Protein A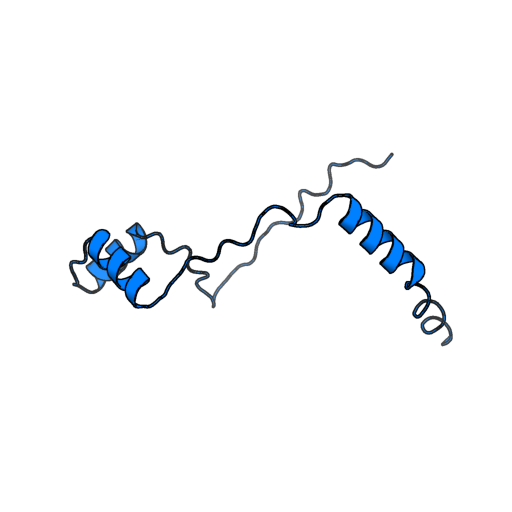F-A0ABD0PF64-F1 (afdb_monomer)

Structure (mmCIF, N/CA/C/O backbone):
data_AF-A0ABD0PF64-F1
#
_entry.id   AF-A0ABD0PF64-F1
#
loop_
_atom_site.group_PDB
_atom_site.id
_atom_site.type_symbol
_atom_site.label_atom_id
_atom_site.label_alt_id
_atom_site.label_comp_id
_atom_site.label_asym_id
_atom_site.label_entity_id
_atom_site.label_seq_id
_atom_site.pdbx_PDB_ins_code
_atom_site.Cartn_x
_atom_site.Cartn_y
_atom_site.Cartn_z
_atom_site.occupancy
_atom_site.B_iso_or_equiv
_atom_site.auth_seq_id
_atom_site.auth_comp_id
_atom_site.auth_asym_id
_atom_site.auth_atom_id
_atom_site.pdbx_PDB_model_num
ATOM 1 N N . TRP A 1 1 ? 2.708 23.216 -30.938 1.00 44.56 1 TRP A N 1
ATOM 2 C CA . TRP A 1 1 ? 2.699 23.580 -29.511 1.00 44.56 1 TRP A CA 1
ATOM 3 C C . TRP A 1 1 ? 1.239 23.727 -29.122 1.00 44.56 1 TRP A C 1
ATOM 5 O O . TRP A 1 1 ? 0.649 24.759 -29.398 1.00 44.56 1 TRP A O 1
ATOM 15 N N . GLY A 1 2 ? 0.631 22.633 -28.660 1.00 42.56 2 GLY A N 1
ATOM 16 C CA . GLY A 1 2 ? -0.763 22.593 -28.207 1.00 42.56 2 GLY A CA 1
ATOM 17 C C . GLY A 1 2 ? -0.796 22.672 -26.684 1.00 42.56 2 GLY A C 1
ATOM 18 O O . GLY A 1 2 ? 0.057 22.073 -26.032 1.00 42.56 2 GLY A O 1
ATOM 19 N N . SER A 1 3 ? -1.712 23.478 -26.155 1.00 40.91 3 SER A N 1
ATOM 20 C CA . SER A 1 3 ? -1.828 23.852 -24.744 1.00 40.91 3 SER A CA 1
ATOM 21 C C . SER A 1 3 ? -1.995 22.643 -23.814 1.00 40.91 3 SER A C 1
ATOM 23 O O . SER A 1 3 ? -2.766 21.730 -24.082 1.00 40.91 3 SER A O 1
ATOM 25 N N . MET A 1 4 ? -1.272 22.651 -22.696 1.00 47.94 4 MET A N 1
ATOM 26 C CA . MET A 1 4 ? -1.170 21.567 -21.709 1.00 47.94 4 MET A CA 1
ATOM 27 C C . MET A 1 4 ? -2.216 21.708 -20.586 1.00 47.94 4 MET A C 1
ATOM 29 O O . MET A 1 4 ? -1.928 21.424 -19.427 1.00 47.94 4 MET A O 1
ATOM 33 N N . GLN A 1 5 ? -3.402 22.233 -20.916 1.00 54.16 5 GLN A N 1
ATOM 34 C CA . GLN A 1 5 ? -4.391 22.709 -19.936 1.00 54.16 5 GLN A CA 1
ATOM 35 C C . GLN A 1 5 ? -5.746 21.980 -20.000 1.00 54.16 5 GLN A C 1
ATOM 37 O O . GLN A 1 5 ? -6.574 22.187 -19.122 1.00 54.16 5 GLN A O 1
ATOM 42 N N . ASP A 1 6 ? -5.945 21.051 -20.940 1.00 48.06 6 ASP A N 1
ATOM 43 C CA . ASP A 1 6 ? -7.245 20.386 -21.154 1.00 48.06 6 ASP A CA 1
ATOM 44 C C . ASP A 1 6 ? -7.367 18.999 -20.486 1.00 48.06 6 ASP A C 1
ATOM 46 O O . ASP A 1 6 ? -8.157 18.160 -20.910 1.00 48.06 6 ASP A O 1
ATOM 50 N N . LEU A 1 7 ? -6.587 18.721 -19.435 1.00 51.31 7 LEU A N 1
ATOM 51 C CA . LEU A 1 7 ? -6.623 17.429 -18.720 1.00 51.31 7 LEU A CA 1
ATOM 52 C C . LEU A 1 7 ? -7.361 17.467 -17.375 1.00 51.31 7 LEU A C 1
ATOM 54 O O . LEU A 1 7 ? -7.383 16.473 -16.655 1.00 51.31 7 LEU A O 1
ATOM 58 N N . THR A 1 8 ? -8.017 18.574 -17.033 1.00 53.81 8 THR A N 1
ATOM 59 C CA . THR A 1 8 ? -8.858 18.672 -15.827 1.00 53.81 8 THR A CA 1
ATOM 60 C C . THR A 1 8 ? -10.271 18.113 -16.004 1.00 53.81 8 THR A C 1
ATOM 62 O O . THR A 1 8 ? -11.056 18.163 -15.064 1.00 53.81 8 THR A O 1
ATOM 65 N N . SER A 1 9 ? -10.592 17.518 -17.158 1.00 43.91 9 SER A N 1
ATOM 66 C CA . SER A 1 9 ? -11.887 16.866 -17.398 1.00 43.91 9 SER A CA 1
ATOM 67 C C . SER A 1 9 ? -11.798 15.335 -17.340 1.00 43.91 9 SER A C 1
ATOM 69 O O . SER A 1 9 ? -12.281 14.617 -18.208 1.00 43.91 9 SER A O 1
ATOM 71 N N . TRP A 1 10 ? -11.166 14.814 -16.293 1.00 38.75 10 TRP A N 1
ATOM 72 C CA . TRP A 1 10 ? -11.610 13.555 -15.699 1.00 38.75 10 TRP A CA 1
ATOM 73 C C . TRP A 1 10 ? -12.210 13.910 -14.351 1.00 38.75 10 TRP A C 1
ATOM 75 O O . TRP A 1 10 ? -11.572 13.818 -13.304 1.00 38.75 10 TRP A O 1
ATOM 85 N N . SER A 1 11 ? -13.456 14.372 -14.396 1.00 42.19 11 SER A N 1
ATOM 86 C CA . SER A 1 11 ? -14.350 14.250 -13.257 1.00 42.19 11 SER A CA 1
ATOM 87 C C . SER A 1 11 ? -14.388 12.770 -12.882 1.00 42.19 11 SER A C 1
ATOM 89 O O . SER A 1 11 ? -15.008 11.959 -13.569 1.00 42.19 11 SER A O 1
ATOM 91 N N . PHE A 1 12 ? -13.662 12.425 -11.822 1.00 46.41 12 PHE A N 1
ATOM 92 C CA . PHE A 1 12 ? -13.767 11.165 -11.101 1.00 46.41 12 PHE A CA 1
ATOM 93 C C . PHE A 1 12 ? -15.133 11.164 -10.404 1.00 46.41 12 PHE A C 1
ATOM 95 O O . PHE A 1 12 ? -15.257 11.423 -9.211 1.00 46.41 12 PHE A O 1
ATOM 102 N N . SER A 1 13 ? -16.179 11.025 -11.206 1.00 53.47 13 SER A N 1
ATOM 103 C CA . SER A 1 13 ? -17.561 10.961 -10.767 1.00 53.47 13 SER A CA 1
ATOM 104 C C . SER A 1 13 ? -18.075 9.578 -11.111 1.00 53.47 13 SER A C 1
ATOM 106 O O . SER A 1 13 ? -18.887 9.414 -12.014 1.00 53.47 13 SER A O 1
ATOM 108 N N . ASP A 1 14 ? -17.581 8.591 -10.369 1.00 48.16 14 ASP A N 1
ATOM 109 C CA . ASP A 1 14 ? -18.296 7.335 -10.214 1.00 48.16 14 ASP A CA 1
ATOM 110 C C . ASP A 1 14 ? -19.334 7.563 -9.114 1.00 48.16 14 ASP A C 1
ATOM 112 O O . ASP A 1 14 ? -19.010 7.700 -7.933 1.00 48.16 14 ASP A O 1
ATOM 116 N N . HIS A 1 15 ? -20.588 7.692 -9.533 1.00 50.81 15 HIS A N 1
ATOM 117 C CA . HIS A 1 15 ? -21.735 7.709 -8.642 1.00 50.81 15 HIS A CA 1
ATOM 118 C C . HIS A 1 15 ? -22.289 6.283 -8.503 1.00 50.81 15 HIS A C 1
ATOM 120 O O . HIS A 1 15 ? -22.595 5.632 -9.499 1.00 50.81 15 HIS A O 1
ATOM 126 N N . GLU A 1 16 ? -22.482 5.898 -7.236 1.00 49.88 16 GLU A N 1
ATOM 127 C CA . GLU A 1 16 ? -23.495 4.971 -6.709 1.00 49.88 16 GLU A CA 1
ATOM 128 C C . GLU A 1 16 ? -23.268 3.436 -6.810 1.00 49.88 16 GLU A C 1
ATOM 130 O O . GLU A 1 16 ? -23.626 2.772 -7.777 1.00 49.88 16 GLU A O 1
ATOM 135 N N . ASN A 1 17 ? -22.870 2.889 -5.648 1.00 48.38 17 ASN A N 1
ATOM 136 C CA . ASN A 1 17 ? -23.505 1.760 -4.937 1.00 48.38 17 ASN A CA 1
ATOM 137 C C . ASN A 1 17 ? -23.130 0.311 -5.308 1.00 48.38 17 ASN A C 1
ATOM 139 O O . ASN A 1 17 ? -23.756 -0.321 -6.154 1.00 48.38 17 ASN A O 1
ATOM 143 N N . GLY A 1 18 ? -22.213 -0.277 -4.523 1.00 40.00 18 GLY A N 1
ATOM 144 C CA . GLY A 1 18 ? -22.093 -1.739 -4.413 1.00 40.00 18 GLY A CA 1
ATOM 145 C C . GLY A 1 18 ? -20.827 -2.280 -3.747 1.00 40.00 18 GLY A C 1
ATOM 146 O O . GLY A 1 18 ? -20.859 -3.375 -3.198 1.00 40.00 18 GLY A O 1
ATOM 147 N N . GLU A 1 19 ? -19.734 -1.522 -3.726 1.00 48.34 19 GLU A N 1
ATOM 148 C CA . GLU A 1 19 ? -18.508 -1.927 -3.039 1.00 48.34 19 GLU A CA 1
ATOM 149 C C . GLU A 1 19 ? -18.055 -0.802 -2.118 1.00 48.34 19 GLU A C 1
ATOM 151 O O . GLU A 1 19 ? -17.499 0.208 -2.548 1.00 48.34 19 GLU A O 1
ATOM 156 N N . GLN A 1 20 ? -18.276 -0.989 -0.816 1.00 53.44 20 GLN A N 1
ATOM 157 C CA . GLN A 1 20 ? -17.510 -0.292 0.206 1.00 53.44 20 GLN A CA 1
ATOM 158 C C . GLN A 1 20 ? -16.039 -0.684 -0.018 1.00 53.44 20 GLN A C 1
ATOM 160 O O . GLN A 1 20 ? -15.554 -1.668 0.542 1.00 53.44 20 GLN A O 1
ATOM 165 N N . SER A 1 21 ? -15.304 0.038 -0.870 1.00 49.59 21 SER A N 1
ATOM 166 C CA . SER A 1 21 ? -13.848 -0.072 -0.908 1.00 49.59 21 SER A CA 1
ATOM 167 C C . SER A 1 21 ? -13.337 0.589 0.373 1.00 49.59 21 SER A C 1
ATOM 169 O O . SER A 1 21 ? -13.044 1.784 0.438 1.00 49.59 21 SER A O 1
ATOM 171 N N . ALA A 1 22 ? -13.384 -0.223 1.421 1.00 54.62 22 ALA A N 1
ATOM 172 C CA . ALA A 1 22 ? -13.271 0.067 2.832 1.00 54.62 22 ALA A CA 1
ATOM 173 C C . ALA A 1 22 ? -11.925 0.708 3.187 1.00 54.62 22 ALA A C 1
ATOM 175 O O . ALA A 1 22 ? -10.991 0.045 3.639 1.00 54.62 22 ALA A O 1
ATOM 176 N N . GLN A 1 23 ? -11.828 2.027 3.053 1.00 57.47 23 GLN A N 1
ATOM 177 C CA . GLN A 1 23 ? -10.909 2.817 3.871 1.00 57.47 23 GLN A CA 1
ATOM 178 C C . GLN A 1 23 ? -11.525 2.944 5.271 1.00 57.47 23 GLN A C 1
ATOM 180 O O . GLN A 1 23 ? -11.830 4.038 5.727 1.00 57.47 23 GLN A O 1
ATOM 185 N N . ASN A 1 24 ? -11.762 1.810 5.937 1.00 63.84 24 ASN A N 1
ATOM 186 C CA . ASN A 1 24 ? -12.268 1.804 7.300 1.00 63.84 24 ASN A CA 1
ATOM 187 C C . ASN A 1 24 ? -11.074 2.150 8.177 1.00 63.84 24 ASN A C 1
ATOM 189 O O . ASN A 1 24 ? -10.219 1.304 8.472 1.00 63.84 24 ASN A O 1
ATOM 193 N N . THR A 1 25 ? -10.967 3.422 8.544 1.00 73.94 25 THR A N 1
ATOM 194 C CA . THR A 1 25 ? -9.974 3.850 9.518 1.00 73.94 25 THR A CA 1
ATOM 195 C C . THR A 1 25 ? -10.246 3.069 10.803 1.00 73.94 25 THR A C 1
ATOM 197 O O . THR A 1 25 ? -11.375 2.663 11.088 1.00 73.94 25 THR A O 1
ATOM 200 N N . ARG A 1 26 ? -9.219 2.805 11.615 1.00 79.94 26 ARG A N 1
ATOM 201 C CA . ARG A 1 26 ? -9.422 2.066 12.875 1.00 79.94 26 ARG A CA 1
ATOM 202 C C . ARG A 1 26 ? -10.453 2.753 13.780 1.00 79.94 26 ARG A C 1
ATOM 204 O O . ARG A 1 26 ? -11.072 2.082 14.590 1.00 79.94 26 ARG A O 1
ATOM 211 N N . GLU A 1 27 ? -10.604 4.065 13.645 1.00 85.62 27 GLU A N 1
ATOM 212 C CA . GLU A 1 27 ? -11.609 4.919 14.268 1.00 85.62 27 GLU A CA 1
ATOM 213 C C . GLU A 1 27 ? -13.035 4.600 13.797 1.00 85.62 27 GLU A C 1
ATOM 215 O O . GLU A 1 27 ? -13.927 4.481 14.634 1.00 85.62 27 GLU A O 1
ATOM 220 N N . ASP A 1 28 ? -13.237 4.389 12.498 1.00 87.44 28 ASP A N 1
ATOM 221 C CA . ASP A 1 28 ? -14.544 4.051 11.925 1.00 87.44 28 ASP A CA 1
ATOM 222 C C . ASP A 1 28 ? -15.011 2.688 12.446 1.00 87.44 28 ASP A C 1
ATOM 224 O O . ASP A 1 28 ? -16.116 2.563 12.966 1.00 87.44 28 ASP A O 1
ATOM 228 N N . LEU A 1 29 ? -14.097 1.710 12.501 1.00 86.94 29 LEU A N 1
ATOM 229 C CA . LEU A 1 29 ? -14.366 0.399 13.107 1.00 86.94 29 LEU A CA 1
ATOM 230 C C . LEU A 1 29 ? -14.745 0.487 14.595 1.00 86.94 29 LEU A C 1
ATOM 232 O O . LEU A 1 29 ? -15.515 -0.334 15.089 1.00 86.94 29 LEU A O 1
ATOM 236 N N . VAL A 1 30 ? -14.209 1.462 15.340 1.00 90.19 30 VAL A N 1
ATOM 237 C CA . VAL A 1 30 ? -14.617 1.690 16.738 1.00 90.19 30 VAL A CA 1
ATOM 238 C C . VAL A 1 30 ? -16.050 2.217 16.800 1.00 90.19 30 VAL A C 1
ATOM 240 O O . VAL A 1 30 ? -16.792 1.835 17.704 1.00 90.19 30 VAL A O 1
ATOM 243 N N . ASN A 1 31 ? -1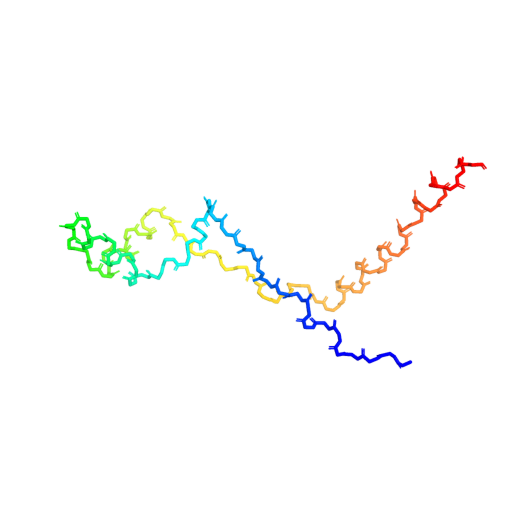6.444 3.089 15.872 1.00 90.94 31 ASN A N 1
ATOM 244 C CA . ASN A 1 31 ? -17.794 3.647 15.823 1.00 90.94 31 ASN A CA 1
ATOM 245 C C . ASN A 1 31 ? -18.823 2.581 15.426 1.00 90.94 31 ASN A C 1
ATOM 247 O O . ASN A 1 31 ? -19.852 2.465 16.092 1.00 90.94 31 ASN A O 1
ATOM 251 N N . ASP A 1 32 ? -18.500 1.741 14.444 1.00 90.50 32 ASP A N 1
ATOM 252 C CA . ASP A 1 32 ? -19.353 0.632 14.002 1.00 90.50 32 ASP A CA 1
ATOM 253 C C . ASP A 1 32 ? -19.580 -0.391 15.123 1.00 90.50 32 ASP A C 1
ATOM 255 O O . ASP A 1 32 ? -20.709 -0.800 15.399 1.00 90.50 32 ASP A O 1
ATOM 259 N N . LEU A 1 33 ? -18.515 -0.766 15.841 1.00 91.38 33 LEU A N 1
ATOM 260 C CA . LEU A 1 33 ? -18.621 -1.706 16.959 1.00 91.38 33 LEU A CA 1
ATOM 261 C C . LEU A 1 33 ? -19.426 -1.123 18.122 1.00 91.38 33 LEU A C 1
ATOM 263 O O . LEU A 1 33 ? -20.219 -1.843 18.730 1.00 91.38 33 LEU A O 1
ATOM 267 N N . LYS A 1 34 ? -19.293 0.182 18.394 1.00 91.88 34 LYS A N 1
ATOM 268 C CA . LYS A 1 34 ? -20.137 0.874 19.377 1.00 91.88 34 LYS A CA 1
ATOM 269 C C . LYS A 1 34 ? -21.608 0.879 18.963 1.00 91.88 34 LYS A C 1
ATOM 271 O O . LYS A 1 34 ? -22.455 0.656 19.822 1.00 91.88 34 LYS A O 1
ATOM 276 N N . ALA A 1 35 ? -21.912 1.092 17.682 1.00 91.88 35 ALA A N 1
ATOM 277 C CA . ALA A 1 35 ? -23.278 1.012 17.161 1.00 91.88 35 ALA A CA 1
ATO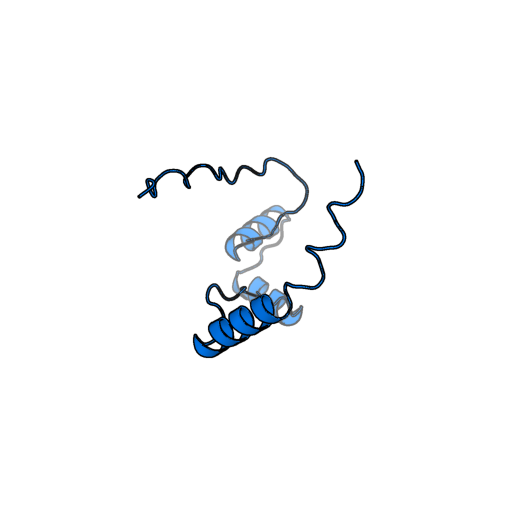M 278 C C . ALA A 1 35 ? -23.862 -0.407 17.297 1.00 91.88 35 ALA A C 1
ATOM 280 O O . ALA A 1 35 ? -25.032 -0.563 17.633 1.00 91.88 35 ALA A O 1
ATOM 281 N N . ALA A 1 36 ? -23.028 -1.438 17.144 1.00 92.06 36 ALA A N 1
ATOM 282 C CA . ALA A 1 36 ? -23.385 -2.832 17.409 1.00 92.06 36 ALA A CA 1
ATOM 283 C C . ALA A 1 36 ? -23.445 -3.195 18.914 1.00 92.06 36 ALA A C 1
ATOM 285 O O . ALA A 1 36 ? -23.616 -4.363 19.259 1.00 92.06 36 ALA A O 1
ATOM 286 N N . GLY A 1 37 ? -23.267 -2.229 19.825 1.00 93.69 37 GLY A N 1
ATOM 287 C CA . GLY A 1 37 ? -23.298 -2.449 21.277 1.00 93.69 37 GLY A CA 1
ATOM 288 C C . GLY A 1 37 ? -22.041 -3.115 21.852 1.00 93.69 37 GLY A C 1
ATOM 289 O O . GLY A 1 37 ? -22.026 -3.510 23.016 1.00 93.69 37 GLY A O 1
ATOM 290 N N . THR A 1 38 ? -20.971 -3.233 21.065 1.00 91.44 38 THR A N 1
ATOM 291 C CA . THR A 1 38 ? -19.699 -3.833 21.479 1.00 91.44 38 THR A CA 1
ATOM 292 C C . THR A 1 38 ? -18.675 -2.749 21.817 1.00 91.44 38 THR A C 1
ATOM 294 O O . THR A 1 38 ? -18.282 -1.940 20.978 1.00 91.44 38 THR A O 1
ATOM 297 N N . ILE A 1 39 ? -18.167 -2.750 23.052 1.00 89.62 39 ILE A N 1
ATOM 298 C CA . ILE A 1 39 ? -17.115 -1.815 23.473 1.00 89.62 39 ILE A CA 1
ATOM 299 C C . ILE A 1 39 ? -15.750 -2.412 23.118 1.00 89.62 39 ILE A C 1
ATOM 301 O O . ILE A 1 39 ? -15.154 -3.162 23.890 1.00 89.62 39 ILE A O 1
ATOM 305 N N . ALA A 1 40 ? -15.245 -2.073 21.934 1.00 85.62 40 ALA A N 1
ATOM 306 C CA . ALA A 1 40 ? -13.916 -2.471 21.487 1.00 85.62 40 ALA A CA 1
ATOM 307 C C . ALA A 1 40 ? -12.949 -1.282 21.492 1.00 85.62 40 ALA A C 1
ATOM 309 O O . ALA A 1 40 ? -13.191 -0.237 20.888 1.00 85.62 40 ALA A O 1
ATOM 310 N N . THR A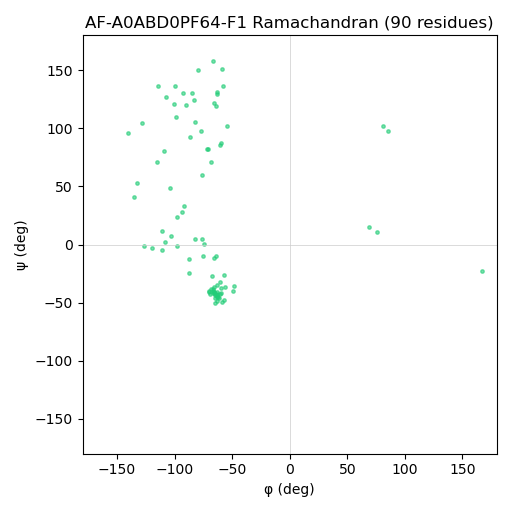 1 41 ? -11.806 -1.451 22.151 1.00 90.00 41 THR A N 1
ATOM 311 C CA . THR A 1 41 ? -10.723 -0.463 22.120 1.00 90.00 41 THR A CA 1
ATOM 312 C C . THR A 1 41 ? -9.923 -0.603 20.823 1.00 90.00 41 THR A C 1
ATOM 314 O O . THR A 1 41 ? -9.733 -1.709 20.316 1.00 90.00 41 THR A O 1
ATOM 317 N N . LYS A 1 42 ? -9.338 0.495 20.324 1.00 88.69 42 LYS A N 1
ATOM 318 C CA . LYS A 1 42 ? -8.466 0.513 19.129 1.00 88.69 42 LYS A CA 1
ATOM 319 C C . LYS A 1 42 ? -7.370 -0.569 19.147 1.00 88.69 42 LYS A C 1
ATOM 321 O O . LYS A 1 42 ? -7.052 -1.148 18.110 1.00 88.69 42 LYS A O 1
ATOM 326 N N . LYS A 1 43 ? -6.815 -0.879 20.328 1.00 90.12 43 LYS A N 1
ATOM 327 C CA . LYS A 1 43 ? -5.831 -1.961 20.526 1.00 90.12 43 LYS A CA 1
ATOM 328 C C . LYS A 1 43 ? -6.435 -3.352 20.297 1.00 90.12 43 LYS A C 1
ATOM 330 O O . LYS A 1 43 ? -5.797 -4.184 19.664 1.00 90.12 43 LYS A O 1
ATOM 335 N N . THR A 1 44 ? -7.655 -3.594 20.773 1.00 92.56 44 THR A N 1
ATOM 336 C CA . THR A 1 44 ? -8.386 -4.856 20.581 1.00 92.56 44 THR A CA 1
ATOM 337 C C . THR A 1 44 ? -8.668 -5.096 19.103 1.00 92.56 44 THR A C 1
ATOM 339 O O . THR A 1 44 ? -8.379 -6.176 18.596 1.00 92.56 44 THR A O 1
ATOM 342 N N . ILE A 1 45 ? -9.125 -4.063 18.391 1.00 89.50 45 ILE A N 1
ATOM 343 C CA . ILE A 1 45 ? -9.375 -4.127 16.945 1.00 89.50 45 ILE A CA 1
ATOM 344 C C . ILE A 1 45 ? -8.065 -4.390 16.197 1.00 89.50 45 ILE A C 1
ATOM 346 O O . ILE A 1 45 ? -7.988 -5.320 15.405 1.00 89.50 45 ILE A O 1
ATOM 350 N N . GLY A 1 46 ? -6.995 -3.648 16.505 1.00 87.62 46 GLY A N 1
ATOM 351 C CA . GLY A 1 46 ? -5.685 -3.854 15.878 1.00 87.62 46 GLY A CA 1
ATOM 352 C C . GLY A 1 46 ? -5.111 -5.260 16.096 1.00 87.62 46 GLY A C 1
ATOM 353 O O . GLY A 1 46 ? -4.588 -5.860 15.159 1.00 87.62 46 GLY A O 1
ATOM 354 N N . ASN A 1 47 ? -5.245 -5.806 17.307 1.00 91.19 47 ASN A N 1
ATOM 355 C CA . ASN A 1 47 ? -4.825 -7.172 17.616 1.00 91.19 47 ASN A CA 1
ATOM 356 C C . ASN A 1 47 ? -5.666 -8.212 16.867 1.00 91.19 47 ASN A C 1
ATOM 358 O O . ASN A 1 47 ? -5.110 -9.191 16.378 1.00 91.19 47 ASN A O 1
ATOM 362 N N . THR A 1 48 ? -6.980 -7.994 16.771 1.00 90.44 48 THR A N 1
ATOM 363 C CA . THR A 1 48 ? -7.906 -8.885 16.054 1.00 90.44 48 THR A CA 1
ATOM 364 C C . THR A 1 48 ? -7.577 -8.895 14.565 1.00 90.44 48 THR A C 1
ATOM 366 O O . THR A 1 48 ? -7.296 -9.952 14.021 1.00 90.44 48 THR A O 1
ATOM 369 N N . LEU A 1 49 ? -7.441 -7.723 13.937 1.00 86.75 49 LEU A N 1
ATOM 370 C CA . LEU A 1 49 ? -7.038 -7.599 12.530 1.00 86.75 49 LEU A CA 1
ATOM 371 C C . LEU A 1 49 ? -5.696 -8.294 12.235 1.00 86.75 49 LEU A C 1
ATOM 373 O O . LEU A 1 49 ? -5.526 -8.894 11.179 1.00 86.75 49 LEU A O 1
ATOM 377 N N . CYS A 1 50 ? -4.743 -8.248 13.172 1.00 84.88 50 CYS A N 1
ATOM 378 C CA . CYS A 1 50 ? -3.460 -8.940 13.033 1.00 84.88 50 CYS A CA 1
ATOM 379 C C . CYS A 1 50 ? -3.601 -10.471 13.124 1.00 84.88 50 CYS A C 1
ATOM 381 O O . CYS A 1 50 ? -2.964 -11.186 12.351 1.00 84.88 50 CYS A O 1
ATOM 383 N N . ARG A 1 51 ? -4.444 -10.972 14.040 1.00 89.12 51 ARG A N 1
ATOM 384 C CA . ARG A 1 51 ? -4.732 -12.410 14.200 1.00 89.12 51 ARG A CA 1
ATOM 385 C C . ARG A 1 51 ? -5.454 -12.989 12.989 1.00 89.12 51 ARG A C 1
ATOM 387 O O . ARG A 1 51 ? -5.073 -14.056 12.529 1.00 89.12 51 ARG A O 1
ATOM 394 N N . GLU A 1 52 ? -6.407 -12.242 12.442 1.00 88.94 52 GLU A N 1
ATOM 395 C CA . GLU A 1 52 ? -7.137 -12.603 11.222 1.00 88.94 52 GLU A CA 1
ATOM 396 C C . GLU A 1 52 ? -6.294 -12.418 9.944 1.00 88.94 52 GLU A C 1
ATOM 398 O O . GLU A 1 52 ? -6.766 -12.643 8.834 1.00 88.94 52 GLU A O 1
ATOM 403 N N . GLY A 1 53 ? -5.034 -11.975 10.063 1.00 82.94 53 GLY A N 1
ATOM 404 C CA . GLY A 1 53 ? -4.137 -11.808 8.918 1.00 82.94 53 GLY A CA 1
ATOM 405 C C . GLY A 1 53 ? -4.530 -10.671 7.971 1.00 82.94 53 GLY A C 1
ATOM 406 O O . GLY A 1 53 ? -3.989 -10.588 6.866 1.00 82.94 53 GLY A O 1
ATOM 407 N N . MET A 1 54 ? -5.419 -9.769 8.400 1.00 79.56 54 MET A N 1
ATOM 408 C CA . MET A 1 54 ? -5.871 -8.610 7.630 1.00 79.56 54 MET A CA 1
ATOM 409 C C . MET A 1 54 ? -4.752 -7.566 7.546 1.00 79.56 54 MET A C 1
ATOM 411 O O . MET A 1 54 ? -4.673 -6.609 8.320 1.00 79.56 54 MET A O 1
ATOM 415 N N . LYS A 1 55 ? -3.838 -7.776 6.597 1.00 72.00 55 LYS A N 1
ATOM 416 C CA . LYS A 1 55 ? -2.766 -6.837 6.267 1.00 72.00 55 LYS A CA 1
ATOM 417 C C . LYS A 1 55 ? -3.296 -5.806 5.283 1.00 72.00 55 LYS A C 1
ATOM 419 O O . LYS A 1 55 ? -3.845 -6.159 4.244 1.00 72.00 55 LYS A O 1
ATOM 424 N N . SER A 1 56 ? -3.072 -4.530 5.572 1.00 67.56 56 SER A N 1
ATOM 425 C CA . SER A 1 56 ? -3.253 -3.498 4.560 1.00 67.56 56 SER A CA 1
ATOM 426 C C . SER A 1 56 ? -2.216 -3.703 3.455 1.00 67.56 56 SER A C 1
ATOM 428 O O . SER A 1 56 ? -1.008 -3.709 3.704 1.00 67.56 56 SER A O 1
ATOM 430 N N . TYR A 1 57 ? -2.681 -3.889 2.221 1.00 71.25 57 TYR A N 1
ATOM 431 C CA . TYR A 1 57 ? -1.813 -3.858 1.053 1.00 71.25 57 TYR A CA 1
ATOM 432 C C . TYR A 1 57 ? -1.926 -2.482 0.405 1.00 71.25 57 TYR A C 1
ATOM 434 O O . TYR A 1 57 ? -2.959 -2.123 -0.151 1.00 71.25 57 TYR A O 1
ATOM 442 N N . SER A 1 58 ? -0.862 -1.690 0.506 1.00 67.94 58 SER A N 1
ATOM 443 C CA . SER A 1 58 ? -0.771 -0.418 -0.205 1.00 67.94 58 SER A CA 1
ATOM 444 C C . SER A 1 58 ? -0.122 -0.658 -1.563 1.00 67.94 58 SER A C 1
ATOM 446 O O . SER A 1 58 ? 1.016 -1.135 -1.637 1.00 67.94 58 SER A O 1
ATOM 448 N N . VAL A 1 59 ? -0.836 -0.330 -2.642 1.00 75.25 59 VAL A N 1
ATOM 449 C CA . VAL A 1 59 ? -0.254 -0.318 -3.987 1.00 75.25 59 VAL A CA 1
ATOM 450 C C . VAL A 1 59 ? 0.843 0.742 -4.016 1.00 75.25 59 VAL A C 1
ATOM 452 O O . VAL A 1 59 ? 0.651 1.887 -3.600 1.00 75.25 59 VAL A O 1
ATOM 455 N N . ARG A 1 60 ? 2.029 0.367 -4.498 1.00 75.31 60 ARG A N 1
ATOM 456 C CA . ARG A 1 60 ? 3.146 1.309 -4.595 1.00 75.31 60 ARG A CA 1
ATOM 457 C C . ARG A 1 60 ? 2.783 2.414 -5.586 1.00 75.31 60 ARG A C 1
ATOM 459 O O . ARG A 1 60 ? 2.610 2.148 -6.768 1.00 75.31 60 ARG A O 1
ATOM 466 N N . LYS A 1 61 ? 2.745 3.661 -5.103 1.00 79.56 61 LYS A N 1
ATOM 467 C CA . LYS A 1 61 ? 2.536 4.868 -5.930 1.00 79.56 61 LYS A CA 1
ATOM 468 C C . LYS A 1 61 ? 3.681 5.145 -6.912 1.00 79.56 61 LYS A C 1
ATOM 470 O O . LYS A 1 61 ? 3.554 5.999 -7.779 1.00 79.56 61 LYS A O 1
ATOM 475 N N . VAL A 1 62 ? 4.809 4.453 -6.754 1.00 72.75 62 VAL A N 1
ATOM 476 C CA . VAL A 1 62 ? 5.990 4.589 -7.607 1.00 72.75 62 VAL A CA 1
ATOM 477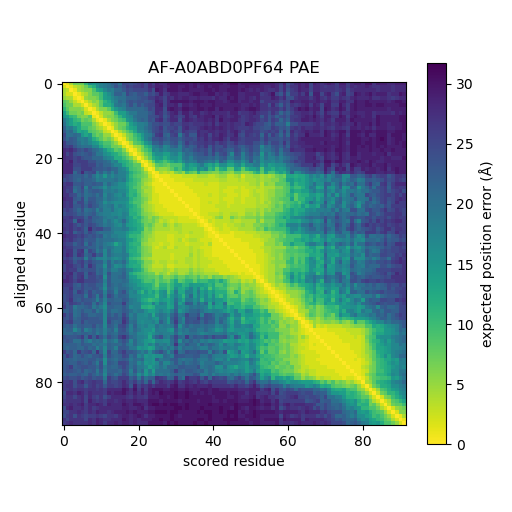 C C . VAL A 1 62 ? 6.235 3.290 -8.370 1.00 72.75 62 VAL A C 1
ATOM 479 O O . VAL A 1 62 ? 6.155 2.210 -7.770 1.00 72.75 62 VAL A O 1
ATOM 482 N N . PRO A 1 63 ? 6.560 3.360 -9.672 1.00 72.94 63 PRO A N 1
ATOM 483 C CA . PRO A 1 63 ? 6.918 2.171 -10.419 1.00 72.94 63 PRO A CA 1
ATOM 484 C C . PRO A 1 63 ? 8.194 1.575 -9.822 1.00 72.94 63 PRO A C 1
ATOM 486 O O . PRO A 1 63 ? 9.197 2.258 -9.635 1.00 72.94 63 PRO A O 1
ATOM 489 N N . LEU A 1 64 ? 8.175 0.267 -9.561 1.00 77.50 64 LEU A N 1
ATOM 490 C CA . LEU A 1 64 ? 9.358 -0.503 -9.145 1.00 77.50 64 LEU A CA 1
ATOM 491 C C . LEU A 1 64 ? 10.457 -0.542 -10.223 1.00 77.50 64 LEU A C 1
ATOM 493 O O . LEU A 1 64 ? 11.564 -1.025 -9.992 1.00 77.50 64 LEU A O 1
ATOM 497 N N . LEU A 1 65 ? 10.135 -0.068 -11.422 1.00 82.31 65 LEU A N 1
ATOM 498 C CA . LEU A 1 65 ? 10.967 -0.146 -12.604 1.00 82.31 65 LEU A CA 1
ATOM 499 C C . LEU A 1 65 ? 11.992 0.987 -12.616 1.00 82.31 65 LEU A C 1
ATOM 501 O O . LEU A 1 65 ? 11.645 2.167 -12.596 1.00 82.31 65 LEU A O 1
ATOM 505 N N . LYS A 1 66 ? 13.276 0.629 -12.722 1.00 88.25 66 LYS A N 1
ATOM 506 C CA . LYS A 1 66 ? 14.332 1.614 -13.006 1.00 88.25 66 LYS A CA 1
ATOM 507 C C . LYS A 1 66 ? 14.150 2.170 -14.425 1.00 88.25 66 LYS A C 1
ATOM 509 O O . LYS A 1 66 ? 13.617 1.473 -15.286 1.00 88.25 66 LYS A O 1
ATOM 514 N N . LYS A 1 67 ? 14.697 3.360 -14.710 1.00 88.44 67 LYS A N 1
ATOM 515 C CA . LYS A 1 67 ? 14.651 3.993 -16.049 1.00 88.44 67 LYS A CA 1
ATOM 516 C C . LYS A 1 67 ? 15.074 3.045 -17.185 1.00 88.44 67 LYS A C 1
ATOM 518 O O . LYS A 1 67 ? 14.404 2.988 -18.208 1.00 88.44 67 LYS A O 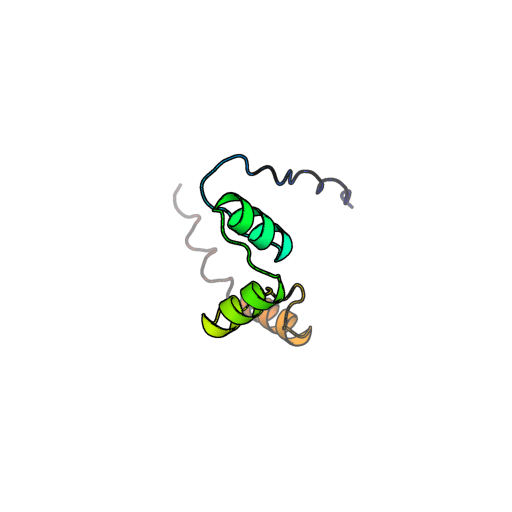1
ATOM 523 N N . ALA A 1 68 ? 16.105 2.226 -16.958 1.00 87.06 68 ALA A N 1
ATOM 524 C CA . ALA A 1 68 ? 16.558 1.212 -17.914 1.00 87.06 68 ALA A CA 1
ATOM 525 C C . ALA A 1 68 ? 15.481 0.163 -18.259 1.00 87.06 68 ALA A C 1
ATOM 527 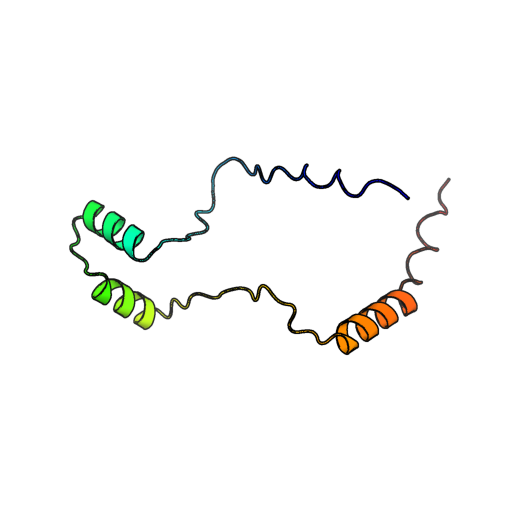O O . ALA A 1 68 ? 15.363 -0.238 -19.411 1.00 87.06 68 ALA A O 1
ATOM 528 N N . HIS A 1 69 ? 14.656 -0.245 -17.287 1.00 90.44 69 HIS A N 1
ATOM 529 C CA . HIS A 1 69 ? 13.571 -1.201 -17.525 1.00 90.44 69 HIS A CA 1
ATOM 530 C C . HIS A 1 69 ? 12.463 -0.570 -18.365 1.00 90.44 69 HIS A C 1
ATOM 532 O O . HIS A 1 69 ? 11.928 -1.221 -19.252 1.00 90.44 69 HIS A O 1
ATOM 538 N N . VAL A 1 70 ? 12.128 0.698 -18.105 1.00 88.75 70 VAL A N 1
ATOM 539 C CA . VAL A 1 70 ? 11.131 1.427 -18.901 1.00 88.75 70 VAL A CA 1
ATOM 540 C C . VAL A 1 70 ? 11.597 1.535 -20.352 1.00 88.75 70 VAL A C 1
ATOM 542 O O . VAL A 1 70 ? 10.841 1.205 -21.258 1.00 88.75 70 VAL A O 1
ATOM 545 N N . GLN A 1 71 ? 12.863 1.901 -20.573 1.00 91.06 71 GLN A N 1
ATOM 546 C CA . GLN A 1 71 ? 13.447 1.988 -21.911 1.00 91.06 71 GLN A CA 1
ATOM 547 C C . GLN A 1 71 ? 13.492 0.629 -22.624 1.00 91.06 71 GLN A C 1
ATOM 549 O O . GLN A 1 71 ? 13.133 0.548 -23.794 1.00 91.06 71 GLN A O 1
ATOM 554 N N . ALA A 1 72 ? 13.890 -0.441 -21.929 1.00 92.00 72 ALA A N 1
ATOM 555 C CA . ALA A 1 72 ? 13.906 -1.787 -22.495 1.00 92.00 72 ALA A CA 1
ATOM 556 C C . ALA A 1 72 ? 12.496 -2.267 -22.875 1.00 92.00 72 ALA A C 1
ATOM 558 O O . ALA A 1 72 ? 12.313 -2.808 -23.959 1.00 92.00 72 ALA A O 1
ATOM 559 N N . ARG A 1 73 ? 11.486 -2.016 -22.026 1.00 90.81 73 ARG A N 1
ATOM 560 C CA . ARG A 1 73 ? 10.084 -2.366 -22.315 1.00 90.81 73 ARG A CA 1
ATOM 561 C C . ARG A 1 73 ? 9.509 -1.551 -23.467 1.00 90.81 73 ARG A C 1
ATOM 563 O O . ARG A 1 73 ? 8.783 -2.106 -24.278 1.00 90.81 73 ARG A O 1
ATOM 570 N N . LEU A 1 74 ? 9.851 -0.265 -23.553 1.00 91.50 74 LEU A N 1
ATOM 571 C CA . LEU A 1 74 ? 9.443 0.594 -24.663 1.00 91.50 74 LEU A CA 1
ATOM 572 C C . LEU A 1 74 ? 10.062 0.121 -25.981 1.00 91.50 74 LEU A C 1
ATOM 574 O O . LEU A 1 74 ? 9.361 -0.010 -26.977 1.00 91.50 74 LEU A O 1
ATOM 578 N N . LYS A 1 75 ? 11.364 -0.187 -25.973 1.00 93.44 75 LYS A N 1
ATOM 579 C CA . LYS A 1 75 ? 12.066 -0.751 -27.129 1.00 93.44 75 LYS A CA 1
ATOM 580 C C . LYS A 1 75 ? 11.437 -2.077 -27.566 1.00 93.44 75 LYS A C 1
ATOM 582 O O . LYS A 1 75 ? 11.082 -2.212 -28.728 1.00 93.44 75 LYS A O 1
ATOM 587 N N . PHE A 1 76 ? 11.221 -2.991 -26.621 1.00 91.25 76 PHE A N 1
ATOM 588 C CA . PHE A 1 76 ? 10.572 -4.276 -26.868 1.00 91.25 76 PHE A CA 1
ATOM 589 C C . PHE A 1 76 ? 9.175 -4.103 -27.478 1.00 91.25 76 PHE A C 1
ATOM 591 O O . PHE A 1 76 ? 8.877 -4.716 -28.495 1.00 91.25 76 PHE A O 1
ATOM 598 N N . ALA A 1 77 ? 8.342 -3.226 -26.910 1.00 90.69 77 ALA A N 1
ATOM 599 C CA . ALA A 1 77 ? 7.006 -2.960 -27.434 1.00 90.69 77 ALA A CA 1
ATOM 600 C C . ALA A 1 77 ? 7.046 -2.425 -28.870 1.00 90.69 77 ALA A C 1
ATOM 602 O O . ALA A 1 77 ? 6.276 -2.888 -29.697 1.00 90.69 77 ALA A O 1
ATOM 603 N N . ASN A 1 78 ? 7.961 -1.502 -29.179 1.00 89.75 78 ASN A N 1
ATOM 604 C CA . ASN A 1 78 ? 8.099 -0.940 -30.524 1.00 89.75 78 ASN A CA 1
ATOM 605 C C . ASN A 1 78 ? 8.585 -1.974 -31.550 1.00 89.75 78 ASN A C 1
ATOM 607 O O . ASN A 1 78 ? 8.100 -1.984 -32.674 1.00 89.75 78 ASN A O 1
ATOM 611 N N . GLU A 1 79 ? 9.523 -2.842 -31.166 1.00 88.62 79 GLU A N 1
ATOM 612 C CA . GLU A 1 79 ? 10.046 -3.912 -32.030 1.00 88.62 79 GLU A CA 1
ATOM 613 C C . GLU A 1 79 ? 8.997 -4.990 -32.338 1.00 88.62 79 GLU A C 1
ATOM 615 O O . GLU A 1 79 ? 9.071 -5.620 -33.385 1.00 88.62 79 GLU A O 1
ATOM 620 N N . HIS A 1 80 ? 8.024 -5.186 -31.444 1.00 84.69 80 HIS A N 1
ATOM 621 C CA . HIS A 1 80 ? 6.993 -6.225 -31.552 1.00 84.69 80 HIS A CA 1
ATOM 622 C C . HIS A 1 80 ? 5.594 -5.637 -31.822 1.00 84.69 80 HIS A C 1
ATOM 624 O O . HIS A 1 80 ? 4.592 -6.341 -31.727 1.00 84.69 80 HIS A O 1
ATOM 630 N N . LEU A 1 81 ? 5.497 -4.343 -32.161 1.00 76.94 81 LEU A N 1
ATOM 631 C CA . LEU A 1 81 ? 4.231 -3.681 -32.518 1.00 76.94 81 LEU A CA 1
ATOM 632 C C . LEU A 1 81 ? 3.757 -4.055 -33.938 1.00 76.94 81 LEU A C 1
ATOM 634 O O . LEU A 1 81 ? 2.638 -3.728 -34.333 1.00 76.94 81 LEU A O 1
ATOM 638 N N . SER A 1 82 ? 4.600 -4.729 -34.720 1.00 66.50 82 SER A N 1
ATOM 639 C CA . SER A 1 82 ? 4.419 -4.960 -36.155 1.00 66.50 82 SER A CA 1
ATOM 640 C C . SER A 1 82 ? 3.735 -6.281 -36.528 1.00 66.50 82 SER A C 1
ATOM 642 O O . SER A 1 82 ? 3.938 -6.748 -37.640 1.00 66.50 82 SER A O 1
ATOM 644 N N . ASP A 1 83 ? 2.885 -6.837 -35.659 1.00 57.31 83 ASP A N 1
ATOM 645 C CA . ASP A 1 83 ? 2.023 -7.986 -36.002 1.00 57.31 83 ASP A CA 1
ATOM 646 C C . ASP A 1 83 ? 0.523 -7.621 -36.128 1.00 57.31 83 ASP A C 1
ATOM 648 O O . ASP A 1 83 ? -0.300 -8.500 -36.373 1.00 57.31 83 ASP A O 1
ATOM 652 N N . SER A 1 84 ? 0.117 -6.343 -35.979 1.00 57.50 84 SER A N 1
ATOM 653 C CA . SER A 1 84 ? -1.321 -5.968 -36.036 1.00 57.50 84 SER A CA 1
ATOM 654 C C . SER A 1 84 ? -1.730 -4.855 -37.010 1.00 57.50 84 SER A C 1
ATOM 656 O O . SER A 1 84 ? -2.923 -4.579 -37.126 1.00 57.50 84 SER A O 1
ATOM 658 N N . VAL A 1 85 ? -0.806 -4.241 -37.762 1.00 50.47 85 VAL A N 1
ATOM 659 C CA . VAL A 1 85 ? -1.176 -3.164 -38.710 1.00 50.47 85 VAL A CA 1
ATOM 660 C C . VAL A 1 85 ? -1.583 -3.696 -40.093 1.00 50.47 85 VAL A C 1
ATOM 662 O O . VAL A 1 85 ? -2.383 -3.055 -40.769 1.00 50.47 85 VAL A O 1
ATOM 665 N N . GLU A 1 86 ? -1.136 -4.887 -40.509 1.00 49.62 86 GLU A N 1
ATOM 666 C CA . GLU A 1 86 ? -1.520 -5.436 -41.825 1.00 49.62 86 GLU A CA 1
ATOM 667 C C . GLU A 1 86 ? -2.829 -6.244 -41.839 1.00 49.62 86 GLU A C 1
ATOM 669 O O . GLU A 1 86 ? -3.391 -6.467 -42.911 1.00 49.62 86 GLU A O 1
ATOM 674 N N . ASN A 1 87 ? -3.394 -6.615 -40.685 1.00 53.12 87 ASN A N 1
ATOM 675 C CA . ASN A 1 87 ? -4.565 -7.506 -40.646 1.00 53.12 87 ASN A CA 1
ATOM 676 C C . ASN A 1 87 ? -5.912 -6.767 -40.496 1.00 53.12 87 ASN A C 1
ATOM 678 O O . ASN A 1 87 ? -6.957 -7.412 -40.470 1.00 53.12 87 ASN A O 1
ATOM 682 N N . GLY A 1 88 ? -5.911 -5.432 -40.395 1.00 54.12 88 GLY A N 1
ATOM 683 C CA . GLY A 1 88 ? -7.102 -4.641 -40.047 1.00 54.12 88 GLY A CA 1
ATOM 684 C C . GLY A 1 88 ? -7.711 -3.764 -41.147 1.00 54.12 88 GLY A C 1
ATOM 685 O O . GLY A 1 88 ? -8.740 -3.147 -40.893 1.00 54.12 88 GLY A O 1
ATOM 686 N N . VAL A 1 89 ? -7.114 -3.658 -42.344 1.00 48.50 89 VAL A N 1
ATOM 687 C CA . VAL A 1 89 ? -7.550 -2.665 -43.361 1.00 48.50 89 VAL A CA 1
ATOM 688 C C . VAL A 1 89 ? -7.650 -3.248 -44.777 1.00 48.50 89 VAL A C 1
ATOM 690 O O . VAL A 1 89 ? -7.279 -2.615 -45.762 1.00 48.50 89 VAL A O 1
ATOM 693 N N . LYS A 1 90 ? -8.162 -4.475 -44.913 1.00 48.09 90 LYS A N 1
ATOM 694 C CA . LYS A 1 90 ? -8.484 -5.050 -46.231 1.00 48.09 90 LYS A CA 1
ATOM 695 C C . LYS A 1 90 ? -9.867 -5.697 -46.266 1.00 48.09 90 LYS A C 1
ATOM 697 O O . LYS A 1 90 ? -10.020 -6.849 -46.644 1.00 48.09 90 LYS A O 1
ATOM 702 N N . VAL A 1 91 ? -10.875 -4.931 -45.862 1.00 47.25 91 VAL A N 1
ATOM 703 C CA . VAL A 1 91 ? -12.276 -5.145 -46.241 1.00 47.25 91 VAL A CA 1
ATOM 704 C C . VAL A 1 91 ? -12.869 -3.764 -46.476 1.00 47.25 91 VAL A C 1
ATOM 706 O O . VAL A 1 91 ? -13.198 -3.097 -45.504 1.00 47.25 91 VAL A O 1
ATOM 709 N N . LEU A 1 92 ? -12.901 -3.330 -47.737 1.00 47.94 92 LEU A N 1
ATOM 710 C CA . LEU A 1 92 ? -13.894 -2.458 -48.379 1.00 47.94 92 LEU A CA 1
ATOM 711 C C . LEU A 1 92 ? -13.563 -2.378 -49.876 1.00 47.94 92 LEU A C 1
ATOM 713 O O . LEU A 1 92 ? -12.368 -2.192 -50.200 1.00 47.94 92 LEU A O 1
#

Mean predicted aligned error: 17.54 Å

Sequence (92 aa):
WGSMQDLTSWSFSDHENGEQSAQNTREDLVNDLKAAGTIATKKTIGNTLCREGMKSYSVRKVPLLKKAHVQARLKFANEHLSDSVENGVKVL

Foldseek 3Di:
DDDPPPPPPPPPDPDDDDDCPDPCPLVNVCVVCVVVVHRDDSVNSVVVCVVVVVDDDDDDPDDPDDPVRVVVVVVVCVVPVPPPPVPPPPDD

pLDDT: mean 72.14, std 18.53, range [38.75, 93.69]

Organism: Cirrhinus mrigala (NCBI:txid683832)

Radius of gyration: 24.46 Å; Cα contacts (8 Å, |Δi|>4): 21; chains: 1; bounding box: 40×36×72 Å

Nearest PDB structures (foldseek):
  8c6j-assembly1_V  TM=5.038E-01  e=3.284E+00  Homo sapiens

InterPro domains:
  IPR002492 Transposase, Tc1-like [PF01498] (24-81)

Solvent-accessible surface area (backbone atoms only — not comparable to full-atom values): 6392 Å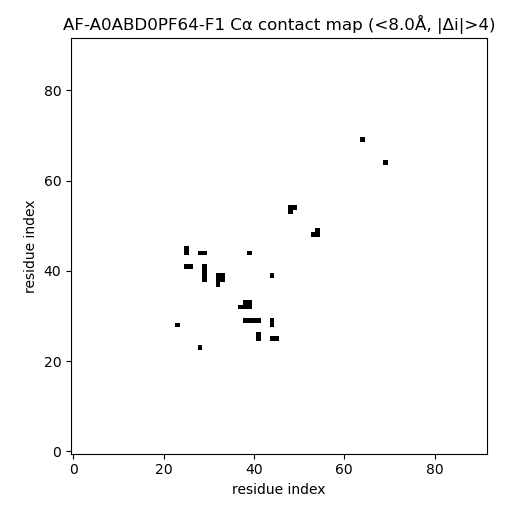² total; per-residue (Å²): 141,77,82,95,73,80,75,78,79,68,76,90,73,86,79,84,89,89,73,85,82,72,81,66,46,70,66,52,55,39,53,52,34,46,74,72,73,40,92,60,52,67,66,57,52,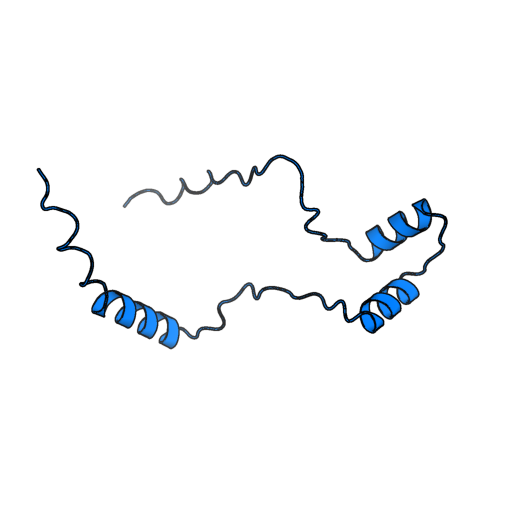53,53,48,37,57,73,73,62,63,68,88,80,78,80,73,92,59,79,91,63,52,72,69,53,53,52,50,51,52,50,51,49,63,74,64,56,81,82,61,74,85,81,74,79,84,86,133

Secondary structure (DSSP, 8-state):
---TTTT----------S-------HHHHHHHHHHTT----HHHHHHHHHHTT----PPPSS-S--HHHHHHHHHHHHHT-TTSSSSSS---